Protein AF-A0A919HN57-F1 (afdb_monomer)

Organism: Klebsiella pneumoniae (NCBI:txid573)

Secondary structure (DSSP, 8-state):
-HHHHHTHHHHHS-HHHHHH-HHHHHHHHHHHHTS-HHHHHHHHHHHHH---TTTGGG-----

Solvent-accessible surface area (backbone atoms only — not comparable to full-atom values): 3841 Å² total; per-residue (Å²): 62,58,74,65,25,68,56,38,57,73,74,76,42,56,72,70,51,48,72,75,42,44,69,62,52,49,52,54,36,54,53,44,34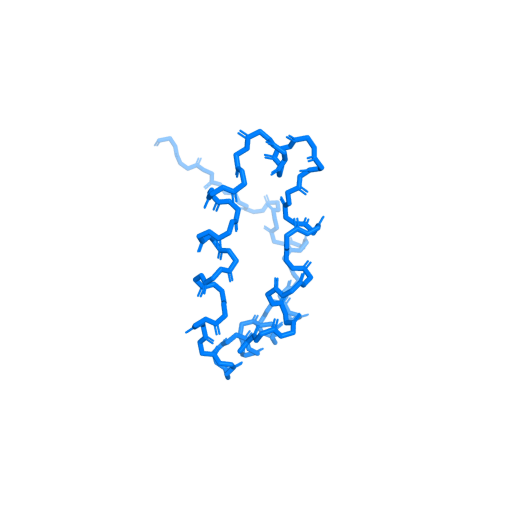,71,42,59,59,66,63,51,48,53,51,52,53,55,55,73,70,59,79,54,81,84,54,59,82,71,70,75,85,80,131

Foldseek 3Di:
DLVVLVCCLVVPDDPVVCVVCVVVSVVVSVVVVVDDPVVVVVVVVVVVPDDCVVVVVVDDDDD

Radius of gyration: 16.18 Å; Cα contacts (8 Å, |Δi|>4): 24; chains: 1; bounding box: 26×34×36 Å

Structure (mmCIF, N/CA/C/O backbone):
data_AF-A0A919HN57-F1
#
_entry.id   AF-A0A919HN57-F1
#
loop_
_atom_site.group_PDB
_atom_site.id
_atom_site.type_symbol
_atom_site.label_atom_id
_atom_site.label_alt_id
_atom_site.label_comp_id
_atom_site.label_asym_id
_atom_site.label_entity_id
_atom_site.label_seq_id
_atom_site.pdbx_PDB_ins_code
_atom_site.Cartn_x
_atom_site.Cartn_y
_atom_site.Cartn_z
_atom_site.occupancy
_atom_site.B_iso_or_equiv
_atom_site.auth_seq_id
_atom_site.auth_comp_id
_atom_site.auth_asym_id
_atom_site.auth_atom_id
_atom_site.pdbx_PDB_model_num
ATOM 1 N N . MET A 1 1 ? -1.897 -14.411 0.018 1.00 87.00 1 MET A N 1
ATOM 2 C CA . MET A 1 1 ? -2.127 -13.002 -0.384 1.00 87.00 1 MET A CA 1
ATOM 3 C C . MET A 1 1 ? -2.063 -12.738 -1.906 1.00 87.00 1 MET A C 1
ATOM 5 O O . MET A 1 1 ? -1.890 -11.600 -2.327 1.00 87.00 1 MET A O 1
ATOM 9 N N . ALA A 1 2 ? -2.278 -13.741 -2.774 1.00 81.25 2 ALA A N 1
ATOM 10 C CA . ALA A 1 2 ? -2.032 -13.607 -4.221 1.00 81.25 2 ALA A CA 1
ATOM 11 C C . ALA A 1 2 ? -2.928 -12.584 -4.953 1.00 81.25 2 ALA A C 1
ATOM 13 O O . ALA A 1 2 ? -2.435 -11.831 -5.785 1.00 81.25 2 ALA A O 1
ATOM 14 N N . VAL A 1 3 ? -4.223 -12.506 -4.621 1.00 87.00 3 VAL A N 1
ATOM 15 C CA . VAL A 1 3 ? -5.162 -11.565 -5.272 1.00 87.00 3 VAL A CA 1
ATOM 16 C C . VAL A 1 3 ? -4.811 -10.108 -4.954 1.00 87.00 3 VAL A C 1
ATOM 18 O O . VAL A 1 3 ? -4.812 -9.257 -5.840 1.00 87.00 3 VAL A O 1
ATOM 21 N N . VAL A 1 4 ? -4.455 -9.823 -3.699 1.00 88.75 4 VAL A N 1
ATOM 22 C CA . VAL A 1 4 ? -4.023 -8.484 -3.264 1.00 88.75 4 VAL A CA 1
ATOM 23 C C . VAL A 1 4 ? -2.720 -8.083 -3.960 1.00 88.75 4 VAL A C 1
ATOM 25 O O . VAL A 1 4 ? -2.586 -6.939 -4.398 1.00 88.75 4 VAL A O 1
ATOM 28 N N . ALA A 1 5 ? -1.788 -9.029 -4.102 1.00 89.56 5 ALA A N 1
ATOM 29 C CA . ALA A 1 5 ? -0.517 -8.813 -4.782 1.00 89.56 5 ALA A CA 1
ATOM 30 C C . ALA A 1 5 ? -0.668 -8.578 -6.290 1.00 89.56 5 ALA A C 1
ATOM 32 O O . ALA A 1 5 ? 0.004 -7.703 -6.832 1.00 89.56 5 ALA A O 1
ATOM 33 N N . ALA A 1 6 ? -1.592 -9.276 -6.956 1.00 86.25 6 ALA A N 1
ATOM 34 C CA . ALA A 1 6 ? -1.841 -9.101 -8.387 1.00 86.25 6 ALA A CA 1
ATOM 35 C C . ALA A 1 6 ? -2.228 -7.653 -8.745 1.00 86.25 6 ALA A C 1
ATOM 37 O O . ALA A 1 6 ? -1.769 -7.122 -9.751 1.00 86.25 6 ALA A O 1
ATOM 38 N N . GLY A 1 7 ? -3.012 -6.983 -7.893 1.00 91.38 7 GLY A N 1
ATOM 39 C CA . GLY A 1 7 ? -3.373 -5.571 -8.072 1.00 91.38 7 GLY A CA 1
ATOM 40 C C . GLY A 1 7 ? -2.379 -4.570 -7.469 1.00 91.38 7 GLY A C 1
ATOM 41 O O . GLY A 1 7 ? -2.600 -3.362 -7.554 1.00 91.38 7 GLY A O 1
ATOM 42 N N . ALA A 1 8 ? -1.316 -5.020 -6.796 1.00 92.88 8 ALA A N 1
ATOM 43 C CA . ALA A 1 8 ? -0.360 -4.123 -6.146 1.00 92.88 8 ALA A CA 1
ATOM 44 C C . ALA A 1 8 ? 0.529 -3.403 -7.166 1.00 92.88 8 ALA A C 1
ATOM 46 O O . ALA A 1 8 ? 0.752 -2.202 -7.028 1.00 92.88 8 ALA A O 1
ATOM 47 N N . ALA A 1 9 ? 0.957 -4.097 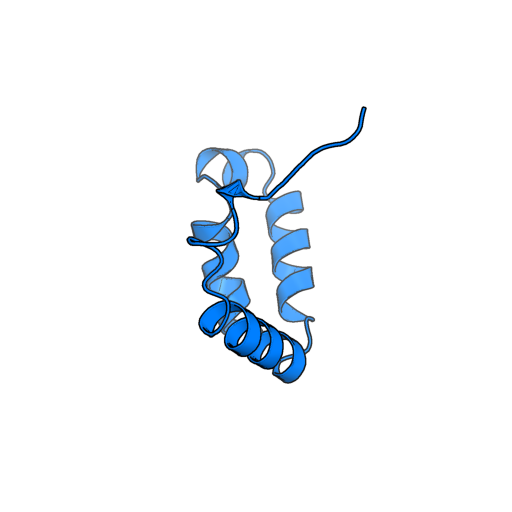-8.225 1.00 92.62 9 ALA A N 1
ATOM 48 C CA . ALA A 1 9 ? 1.844 -3.534 -9.240 1.00 92.62 9 ALA A CA 1
ATOM 49 C C . ALA A 1 9 ? 1.267 -2.266 -9.895 1.00 92.62 9 ALA A C 1
ATOM 51 O O . ALA A 1 9 ? 1.963 -1.258 -10.003 1.00 92.62 9 ALA A O 1
ATOM 52 N N . ASP A 1 10 ? -0.009 -2.295 -10.294 1.00 93.38 10 ASP A N 1
ATOM 53 C CA . ASP A 1 10 ? -0.697 -1.147 -10.902 1.00 93.38 10 ASP A CA 1
ATOM 54 C C . ASP A 1 10 ? -0.944 0.007 -9.924 1.00 93.38 10 ASP A C 1
ATOM 56 O O . ASP A 1 10 ? -0.925 1.167 -10.328 1.00 93.38 10 ASP A O 1
ATOM 60 N N . ARG A 1 11 ? -1.190 -0.297 -8.643 1.00 95.56 11 ARG A N 1
ATOM 61 C CA . ARG A 1 11 ? -1.515 0.716 -7.625 1.00 95.56 11 ARG A CA 1
ATOM 62 C C . ARG A 1 11 ? -0.280 1.398 -7.049 1.00 95.56 11 ARG A C 1
ATOM 64 O O . ARG A 1 11 ? -0.353 2.568 -6.689 1.00 95.56 11 ARG A O 1
ATOM 71 N N . TRP A 1 12 ? 0.822 0.666 -6.901 1.00 96.56 12 TRP A N 1
ATOM 72 C CA . TRP A 1 12 ? 2.030 1.154 -6.230 1.00 96.56 12 TRP A CA 1
ATOM 73 C C . TRP A 1 12 ? 3.034 1.788 -7.188 1.00 96.56 12 TRP A C 1
ATOM 75 O O . TRP A 1 12 ? 3.774 2.682 -6.781 1.00 96.56 12 TRP A O 1
ATOM 85 N N . PHE A 1 13 ? 3.065 1.353 -8.451 1.00 96.44 13 PHE A N 1
ATOM 86 C CA . PHE A 1 13 ? 4.086 1.778 -9.404 1.00 96.44 13 PHE A CA 1
ATOM 87 C C . PHE A 1 13 ? 3.479 2.392 -10.660 1.00 96.44 13 PHE A C 1
ATOM 89 O O . PHE A 1 13 ? 2.528 1.881 -11.252 1.00 96.44 13 PHE A O 1
ATOM 96 N N . THR A 1 14 ? 4.102 3.471 -11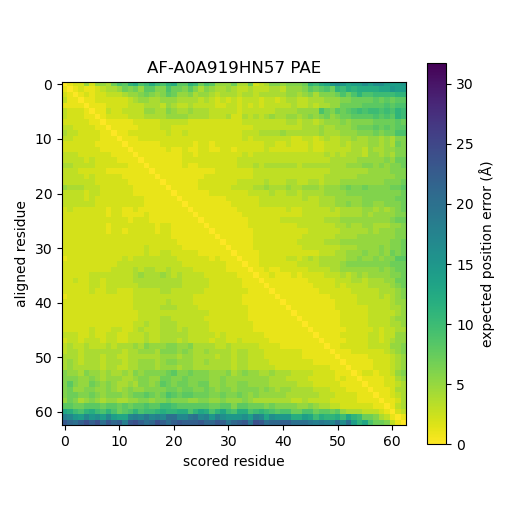.134 1.00 97.19 14 THR A N 1
ATOM 97 C CA . THR A 1 14 ? 3.746 4.048 -12.432 1.00 97.19 14 THR A CA 1
ATOM 98 C C . THR A 1 14 ? 4.057 3.065 -13.558 1.00 97.19 14 THR A C 1
ATOM 100 O O . THR A 1 14 ? 4.949 2.220 -13.457 1.00 97.19 14 THR A O 1
ATOM 103 N N . HIS A 1 15 ? 3.347 3.194 -14.678 1.00 96.62 15 HIS A N 1
ATOM 104 C CA . HIS A 1 15 ? 3.599 2.364 -15.856 1.00 96.62 15 HIS A CA 1
ATOM 105 C C . HIS A 1 15 ? 5.055 2.464 -16.347 1.00 96.62 15 HIS A C 1
ATOM 107 O O . HIS A 1 15 ? 5.693 1.445 -16.596 1.00 96.62 15 HIS A O 1
ATOM 113 N N . ALA A 1 16 ? 5.611 3.681 -16.399 1.00 97.62 16 ALA A N 1
ATOM 114 C CA . ALA A 1 16 ? 6.992 3.907 -16.824 1.00 97.62 16 ALA A CA 1
ATOM 115 C C . ALA A 1 16 ? 8.015 3.216 -15.907 1.00 97.62 16 ALA A C 1
ATOM 117 O O . ALA A 1 16 ? 9.001 2.663 -16.389 1.00 97.62 16 ALA A O 1
ATOM 118 N N . PHE A 1 17 ? 7.783 3.204 -14.590 1.00 97.44 17 PHE A N 1
ATOM 119 C CA . PHE A 1 17 ? 8.689 2.536 -13.657 1.00 97.44 17 PHE A CA 1
ATOM 120 C C . PHE A 1 17 ? 8.657 1.015 -13.821 1.00 97.44 17 PHE A C 1
ATOM 122 O O . PHE A 1 17 ? 9.710 0.384 -13.842 1.00 97.44 17 PHE A O 1
ATOM 129 N N . ARG A 1 18 ? 7.468 0.437 -14.031 1.00 96.69 18 ARG A N 1
ATOM 130 C CA . ARG A 1 18 ? 7.311 -1.003 -14.282 1.00 96.69 18 ARG A CA 1
ATOM 131 C C . ARG A 1 18 ? 8.041 -1.482 -15.534 1.00 96.69 18 ARG A C 1
ATOM 133 O O . ARG A 1 18 ? 8.525 -2.603 -15.549 1.00 96.69 18 ARG A O 1
ATOM 140 N N . GLN A 1 19 ? 8.147 -0.639 -16.560 1.00 96.94 19 GLN A N 1
ATOM 141 C CA . GLN A 1 19 ? 8.942 -0.944 -17.755 1.00 96.94 19 GLN A CA 1
ATOM 142 C C . GLN A 1 19 ? 10.446 -0.777 -17.524 1.00 96.94 19 GLN A C 1
ATOM 144 O O . GLN A 1 19 ? 11.243 -1.525 -18.080 1.00 96.94 19 GLN A O 1
ATOM 149 N N . LYS A 1 20 ? 10.837 0.230 -16.735 1.00 98.00 20 LYS A N 1
ATOM 150 C CA . LYS A 1 20 ? 12.244 0.568 -16.495 1.00 98.00 20 LYS A CA 1
ATOM 151 C C . LYS A 1 20 ? 12.937 -0.396 -15.526 1.00 98.00 20 LYS A C 1
ATOM 153 O O . LYS A 1 20 ? 14.137 -0.598 -15.667 1.00 98.00 20 LYS A O 1
ATOM 158 N N . ALA A 1 21 ? 12.212 -0.921 -14.540 1.00 97.38 21 ALA A N 1
ATOM 159 C CA . ALA A 1 21 ? 12.740 -1.805 -13.499 1.00 97.38 21 ALA A CA 1
ATOM 160 C C . ALA A 1 21 ? 11.740 -2.934 -13.164 1.00 97.38 21 ALA A C 1
ATOM 162 O O . ALA A 1 21 ? 11.223 -2.991 -12.039 1.00 97.38 21 ALA A O 1
ATOM 163 N N . PRO A 1 22 ? 11.399 -3.801 -14.137 1.00 96.38 22 PRO A N 1
ATOM 164 C CA . PRO A 1 22 ? 10.428 -4.876 -13.938 1.00 96.38 22 PRO A CA 1
ATOM 165 C C . PRO A 1 22 ? 10.841 -5.844 -12.822 1.00 96.38 22 PRO A C 1
ATOM 167 O O . PRO A 1 22 ? 9.994 -6.256 -12.035 1.00 96.38 22 PRO A O 1
ATOM 170 N N . GLU A 1 23 ? 12.134 -6.136 -12.686 1.00 97.56 23 GLU A N 1
ATOM 171 C CA . GLU A 1 23 ? 12.681 -7.058 -11.688 1.00 97.56 23 GLU A CA 1
ATOM 172 C C . GLU A 1 23 ? 12.464 -6.574 -10.248 1.00 97.56 23 GLU A C 1
ATOM 174 O O . GLU A 1 23 ? 12.171 -7.366 -9.353 1.00 97.56 23 GLU A O 1
ATOM 179 N N . VAL A 1 24 ? 12.539 -5.258 -10.018 1.00 97.19 24 VAL A N 1
ATOM 180 C CA . VAL A 1 24 ? 12.284 -4.662 -8.699 1.00 97.19 24 VAL A CA 1
ATOM 181 C C . VAL A 1 24 ? 10.804 -4.771 -8.348 1.00 97.19 24 VAL A C 1
ATOM 183 O O . VAL A 1 24 ? 10.445 -5.121 -7.224 1.00 97.19 24 VAL A O 1
ATOM 186 N N . VAL A 1 25 ? 9.931 -4.487 -9.316 1.00 96.56 25 VAL A N 1
ATOM 187 C CA . VAL A 1 25 ? 8.479 -4.562 -9.125 1.00 96.56 25 VAL A CA 1
ATOM 188 C C . VAL A 1 25 ? 8.041 -6.002 -8.879 1.00 96.56 25 VAL A C 1
ATOM 190 O O . VAL A 1 25 ? 7.241 -6.244 -7.974 1.00 96.56 25 VAL A O 1
ATOM 193 N N . GLU A 1 26 ? 8.582 -6.954 -9.640 1.00 95.19 26 GLU A N 1
ATOM 194 C CA . GLU A 1 26 ? 8.301 -8.378 -9.474 1.00 95.19 26 GLU A CA 1
ATOM 195 C C . GLU A 1 26 ? 8.741 -8.870 -8.096 1.00 95.19 26 GLU A C 1
ATOM 197 O O . GLU A 1 26 ? 7.936 -9.474 -7.388 1.00 95.19 26 GLU A O 1
ATOM 202 N N . ALA A 1 27 ? 9.964 -8.539 -7.666 1.00 96.38 27 ALA A N 1
ATOM 203 C CA . ALA A 1 27 ? 10.466 -8.926 -6.351 1.00 96.38 27 ALA A CA 1
ATOM 204 C C . ALA A 1 27 ? 9.561 -8.417 -5.215 1.00 96.38 27 ALA A C 1
ATOM 206 O O . ALA A 1 27 ? 9.189 -9.186 -4.326 1.00 96.38 27 ALA A O 1
ATOM 207 N N . LEU A 1 28 ? 9.140 -7.149 -5.270 1.00 96.06 28 LEU A N 1
ATOM 208 C CA . LEU A 1 28 ? 8.275 -6.549 -4.249 1.00 96.06 28 LEU A CA 1
ATOM 209 C C . LEU A 1 28 ? 6.862 -7.154 -4.252 1.00 96.06 28 LEU A C 1
ATOM 211 O O . LEU A 1 28 ? 6.304 -7.437 -3.189 1.00 96.06 28 LEU A O 1
ATOM 215 N N . CYS A 1 29 ? 6.282 -7.403 -5.429 1.00 94.94 29 CYS A N 1
ATOM 216 C CA . CYS A 1 29 ? 4.972 -8.051 -5.527 1.00 94.94 29 CYS A CA 1
ATOM 217 C C . CYS A 1 29 ? 5.032 -9.515 -5.067 1.00 94.94 29 CYS A C 1
ATOM 219 O O . CYS A 1 29 ? 4.118 -9.978 -4.386 1.00 94.94 29 CYS A O 1
ATOM 221 N N . HIS A 1 30 ? 6.118 -10.228 -5.370 1.00 95.00 30 HIS A N 1
ATOM 222 C CA . HIS A 1 30 ? 6.351 -11.592 -4.903 1.00 95.00 30 HIS A CA 1
ATOM 223 C C . HIS A 1 30 ? 6.519 -11.654 -3.378 1.00 95.00 30 HIS A C 1
ATOM 225 O O . HIS A 1 30 ? 5.994 -12.552 -2.725 1.00 95.00 30 HIS A O 1
ATOM 231 N N . GLN A 1 31 ? 7.193 -10.685 -2.757 1.00 95.38 31 GLN A N 1
ATOM 232 C CA . GLN A 1 31 ? 7.238 -10.612 -1.293 1.00 95.38 31 GLN A CA 1
ATOM 233 C C . GLN A 1 31 ? 5.838 -10.433 -0.690 1.00 95.38 31 GLN A C 1
ATOM 235 O O . GLN A 1 31 ? 5.500 -11.101 0.288 1.00 95.38 31 GLN A O 1
ATOM 240 N N . LEU A 1 32 ? 4.988 -9.609 -1.309 1.00 93.94 32 LEU A N 1
ATOM 241 C CA . LEU A 1 32 ? 3.611 -9.411 -0.856 1.00 93.94 32 LEU A CA 1
ATOM 242 C C . LEU A 1 32 ? 2.761 -10.692 -0.949 1.00 93.94 32 LEU A C 1
ATOM 244 O O . LEU A 1 32 ? 1.895 -10.912 -0.102 1.00 93.94 32 LEU A O 1
ATOM 248 N N . THR A 1 33 ? 2.996 -11.583 -1.924 1.00 94.75 33 THR A N 1
ATOM 249 C CA . THR A 1 33 ? 2.238 -12.851 -1.991 1.00 94.75 33 THR A CA 1
ATOM 250 C C . THR A 1 33 ? 2.480 -13.746 -0.776 1.00 94.75 33 THR A C 1
ATOM 252 O O . THR A 1 33 ? 1.586 -14.525 -0.431 1.00 94.75 33 THR A O 1
ATOM 255 N N . HIS A 1 34 ? 3.652 -13.606 -0.144 1.00 95.25 34 HIS A N 1
ATOM 256 C CA . HIS A 1 34 ? 4.119 -14.369 1.016 1.00 95.25 34 HIS A CA 1
ATOM 257 C C . HIS A 1 34 ? 3.777 -13.717 2.362 1.00 95.25 34 HIS A C 1
ATOM 259 O O . HIS A 1 34 ? 4.079 -14.285 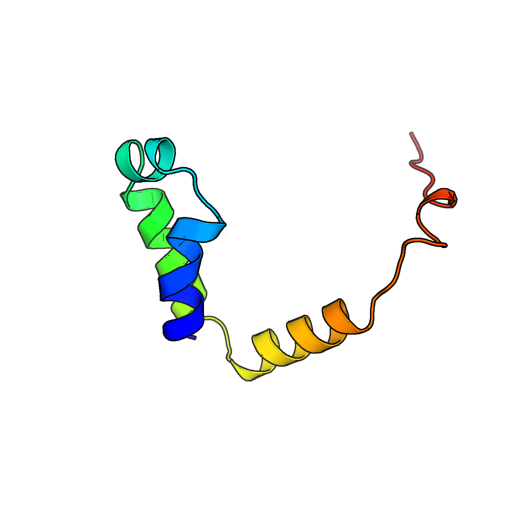3.408 1.00 95.25 34 HIS A O 1
ATOM 265 N N . THR A 1 35 ? 3.147 -12.540 2.363 1.00 95.25 35 THR A N 1
ATOM 266 C CA . THR A 1 35 ? 2.621 -11.941 3.593 1.00 95.25 35 THR A CA 1
ATOM 267 C C . THR A 1 35 ? 1.485 -12.797 4.155 1.00 95.25 35 THR A C 1
ATOM 269 O O . THR A 1 35 ? 0.625 -13.272 3.403 1.00 95.25 35 THR A O 1
ATOM 272 N N . ASP A 1 36 ? 1.484 -12.975 5.479 1.00 96.56 36 ASP A N 1
ATOM 273 C CA . ASP A 1 36 ? 0.403 -13.654 6.187 1.00 96.56 36 ASP A CA 1
ATOM 274 C C . ASP A 1 36 ? -0.939 -12.946 5.952 1.00 96.56 36 ASP A C 1
ATOM 276 O O . ASP A 1 36 ? -1.039 -11.717 5.981 1.00 96.56 36 ASP A O 1
ATOM 280 N N . ALA A 1 37 ? -1.971 -13.736 5.672 1.00 94.69 37 ALA A N 1
ATOM 281 C CA . ALA A 1 37 ? -3.254 -13.203 5.248 1.00 94.69 37 ALA A CA 1
ATOM 282 C C . ALA A 1 37 ? -4.035 -12.570 6.404 1.00 94.69 37 ALA A C 1
ATOM 284 O O . ALA A 1 37 ? -4.668 -11.532 6.209 1.00 94.69 37 ALA A O 1
ATOM 285 N N . GLU A 1 38 ? -3.979 -13.184 7.585 1.00 96.25 38 GLU A N 1
ATOM 286 C CA . GLU A 1 38 ? -4.687 -12.709 8.771 1.00 96.25 38 GLU A CA 1
ATOM 287 C C . GLU A 1 38 ? -4.022 -11.447 9.323 1.00 96.25 38 GLU A C 1
ATOM 289 O O . GLU A 1 38 ? -4.699 -10.450 9.557 1.00 96.25 38 GLU A O 1
ATOM 294 N N . GLY A 1 39 ? -2.690 -11.423 9.394 1.00 96.94 39 GLY A N 1
ATOM 295 C CA . GLY A 1 39 ? -1.924 -10.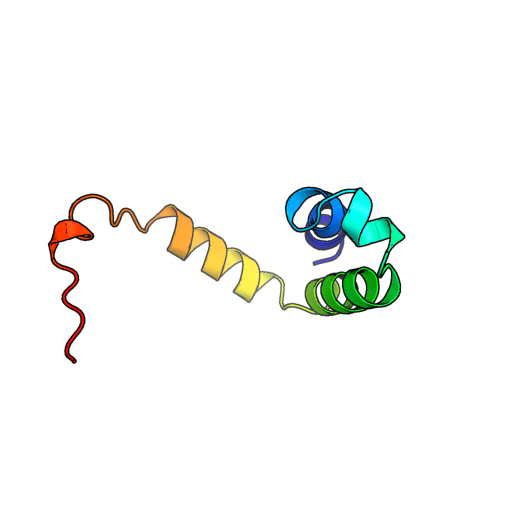231 9.748 1.00 96.94 39 GLY A CA 1
ATOM 296 C C . GLY A 1 39 ? -2.174 -9.064 8.791 1.00 96.94 39 GLY A C 1
ATOM 297 O O . GLY A 1 39 ? -2.368 -7.933 9.238 1.00 96.94 39 GLY A O 1
ATOM 298 N N . TYR A 1 40 ? -2.242 -9.322 7.479 1.00 96.19 40 TYR A N 1
ATOM 299 C CA . TYR A 1 40 ? -2.603 -8.287 6.507 1.00 96.19 40 TYR A CA 1
ATOM 300 C C . TYR A 1 40 ? -4.018 -7.739 6.755 1.00 96.19 40 TYR A C 1
ATOM 302 O O . TYR A 1 40 ? -4.207 -6.522 6.770 1.00 96.19 40 TYR A O 1
ATOM 310 N N . ALA A 1 41 ? -5.000 -8.616 6.989 1.00 96.06 41 ALA A N 1
ATOM 311 C CA . ALA A 1 41 ? -6.377 -8.219 7.274 1.00 96.06 41 ALA A CA 1
ATOM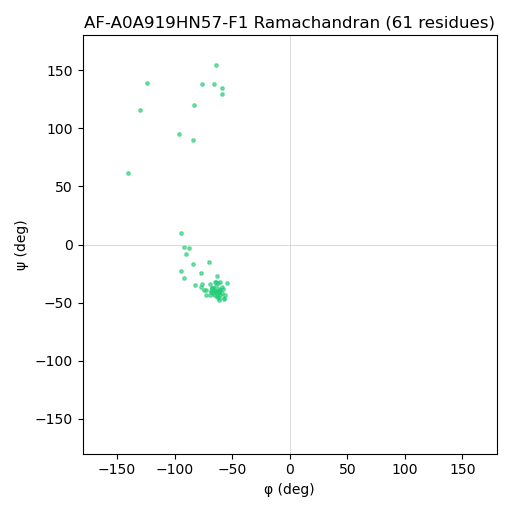 312 C C . ALA A 1 41 ? -6.491 -7.415 8.581 1.00 96.06 41 ALA A C 1
ATOM 314 O O . ALA A 1 41 ? -7.098 -6.346 8.579 1.00 96.06 41 ALA A O 1
ATOM 315 N N . ALA A 1 42 ? -5.828 -7.852 9.654 1.00 98.06 42 ALA A N 1
ATOM 316 C CA . ALA A 1 42 ? -5.787 -7.138 10.928 1.00 98.06 42 ALA A CA 1
ATOM 317 C C . ALA A 1 42 ? -5.169 -5.734 10.783 1.00 98.06 42 ALA A C 1
ATOM 319 O O . ALA A 1 42 ? -5.667 -4.761 11.351 1.00 98.06 42 ALA A O 1
ATOM 320 N N . CYS A 1 43 ? -4.121 -5.586 9.964 1.00 97.69 43 CYS A N 1
ATOM 321 C CA . CYS A 1 43 ? -3.582 -4.270 9.617 1.00 97.69 43 CYS A CA 1
ATOM 322 C C . CYS A 1 43 ? -4.599 -3.411 8.849 1.00 97.69 43 CYS A C 1
ATOM 324 O O . CYS A 1 43 ? -4.709 -2.215 9.124 1.00 97.69 43 CYS A O 1
ATOM 326 N N . CYS A 1 44 ? -5.353 -3.987 7.907 1.00 96.62 44 CYS A N 1
ATOM 327 C CA . CYS A 1 44 ? -6.419 -3.265 7.209 1.00 96.62 44 CYS A CA 1
ATOM 328 C C . CYS A 1 44 ? -7.515 -2.785 8.171 1.00 96.62 44 CYS A C 1
ATOM 330 O O . CYS A 1 44 ? -7.961 -1.647 8.044 1.00 96.62 44 CYS A O 1
ATOM 332 N N . GLU A 1 45 ? -7.915 -3.607 9.141 1.00 98.25 45 GLU A N 1
ATOM 333 C CA . GLU A 1 45 ? -8.895 -3.237 10.169 1.00 98.25 45 GLU A CA 1
ATOM 334 C C . GLU A 1 45 ? -8.388 -2.090 11.051 1.00 98.25 45 GLU A C 1
ATOM 336 O O . GLU A 1 45 ? -9.102 -1.108 11.263 1.00 98.25 45 GLU A O 1
ATOM 341 N N . ALA A 1 46 ? -7.128 -2.158 11.493 1.00 98.19 46 ALA A N 1
ATOM 342 C CA . ALA A 1 46 ? -6.504 -1.090 12.269 1.00 98.19 46 ALA A CA 1
ATOM 343 C C . ALA A 1 46 ? -6.459 0.238 11.491 1.00 98.19 46 ALA A C 1
ATOM 345 O O . ALA A 1 46 ? -6.793 1.288 12.039 1.00 98.19 46 ALA A O 1
ATOM 346 N N . LEU A 1 47 ? -6.093 0.198 10.204 1.00 97.50 47 LEU A N 1
ATOM 347 C CA . LEU A 1 47 ? -6.077 1.384 9.340 1.00 97.50 47 LEU A CA 1
ATOM 348 C C . LEU A 1 47 ? -7.482 1.939 9.080 1.00 97.50 47 LEU A C 1
ATOM 350 O O . LEU A 1 47 ? -7.648 3.154 9.032 1.00 97.50 47 LEU A O 1
ATOM 354 N N . ALA A 1 48 ? -8.491 1.078 8.930 1.00 97.75 48 ALA A N 1
ATOM 355 C CA . ALA A 1 48 ? -9.873 1.502 8.715 1.00 97.75 48 ALA A CA 1
ATOM 356 C C . ALA A 1 48 ? -10.449 2.263 9.922 1.00 97.75 48 ALA A C 1
ATOM 358 O O . ALA A 1 48 ? -11.257 3.172 9.742 1.00 97.75 48 ALA A O 1
ATOM 359 N N . ALA A 1 49 ? -10.023 1.910 11.138 1.00 97.88 49 ALA A N 1
ATOM 360 C CA . ALA A 1 49 ? -10.437 2.579 12.370 1.00 97.88 49 ALA A CA 1
ATOM 361 C C . ALA A 1 49 ? -9.624 3.849 12.696 1.00 97.88 49 ALA A C 1
ATOM 363 O O . ALA A 1 49 ? -10.055 4.659 13.518 1.00 97.88 49 ALA A O 1
ATOM 364 N N . ALA A 1 50 ? -8.451 4.036 12.084 1.00 97.00 50 ALA A N 1
ATOM 365 C CA . ALA A 1 50 ? -7.529 5.118 12.416 1.00 97.00 50 ALA A CA 1
ATOM 366 C C . ALA A 1 50 ? -7.870 6.436 11.692 1.00 97.00 50 ALA A C 1
ATOM 368 O O . ALA A 1 50 ? -7.339 6.731 10.620 1.00 97.00 50 ALA A O 1
ATOM 369 N N . ASP A 1 51 ? -8.707 7.279 12.305 1.00 97.44 51 ASP A N 1
ATOM 370 C CA . ASP A 1 51 ? -8.925 8.663 11.857 1.00 97.44 51 ASP A CA 1
ATOM 371 C C . ASP A 1 51 ? -8.051 9.662 12.627 1.00 97.44 51 ASP A C 1
ATOM 373 O O . ASP A 1 51 ? -8.424 10.166 13.683 1.00 97.44 51 ASP A O 1
ATOM 377 N N . LEU A 1 52 ? -6.897 10.000 12.052 1.00 97.12 52 LEU A N 1
ATOM 378 C CA . LEU A 1 52 ? -5.923 10.907 12.667 1.00 97.12 52 LEU A CA 1
ATOM 379 C C . LEU A 1 52 ? -6.078 12.376 12.229 1.00 97.12 52 LEU A C 1
ATOM 381 O O . LEU A 1 52 ? -5.215 13.206 12.526 1.00 97.12 52 LEU A O 1
ATOM 385 N N . ARG A 1 53 ? -7.157 12.744 11.517 1.00 97.06 53 ARG A N 1
ATOM 386 C CA . ARG A 1 53 ? -7.326 14.110 10.971 1.00 97.06 53 ARG A CA 1
ATOM 387 C C . ARG A 1 53 ? -7.383 15.189 12.055 1.00 97.06 53 ARG A C 1
ATOM 389 O O . ARG A 1 53 ? -6.906 16.295 11.822 1.00 97.06 53 ARG A O 1
ATOM 396 N N . GLY A 1 54 ? -7.934 14.879 13.231 1.00 96.94 54 GLY A N 1
ATOM 397 C CA . GLY A 1 54 ? -7.960 15.801 14.376 1.00 96.94 54 GLY A CA 1
ATOM 398 C C . GLY A 1 54 ? -6.621 15.907 15.117 1.00 96.94 54 GLY A C 1
ATOM 399 O O . GLY A 1 54 ? -6.330 16.926 15.741 1.00 96.94 54 GLY A O 1
ATOM 400 N N . 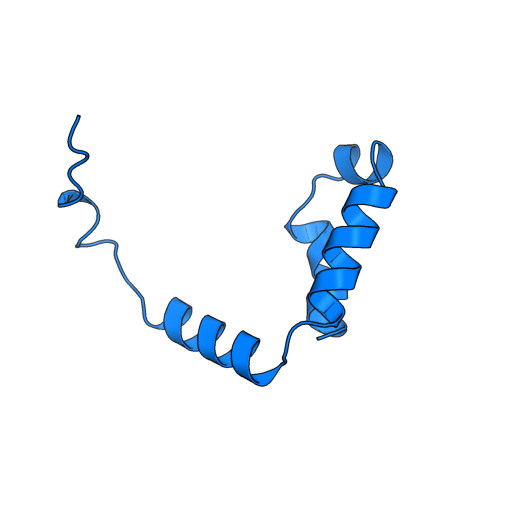GLU A 1 55 ? -5.786 14.875 15.022 1.00 96.62 55 GLU A N 1
ATOM 401 C CA . GLU A 1 55 ? -4.536 14.750 15.779 1.00 96.62 55 GLU A CA 1
ATOM 402 C C . GLU A 1 55 ? -3.322 15.268 15.002 1.00 96.62 55 GLU A C 1
ATOM 404 O O . GLU A 1 55 ? -2.332 15.688 15.602 1.00 96.62 55 GLU A O 1
ATOM 409 N N . VAL A 1 56 ? -3.401 15.314 13.666 1.00 95.94 56 VAL A N 1
ATOM 410 C CA . VAL A 1 56 ? -2.281 15.690 12.785 1.00 95.94 56 VAL A CA 1
ATOM 411 C C . VAL A 1 56 ? -1.666 17.057 13.125 1.00 95.94 56 VAL A C 1
ATOM 413 O O . VAL A 1 56 ? -0.452 17.232 13.030 1.00 95.94 56 V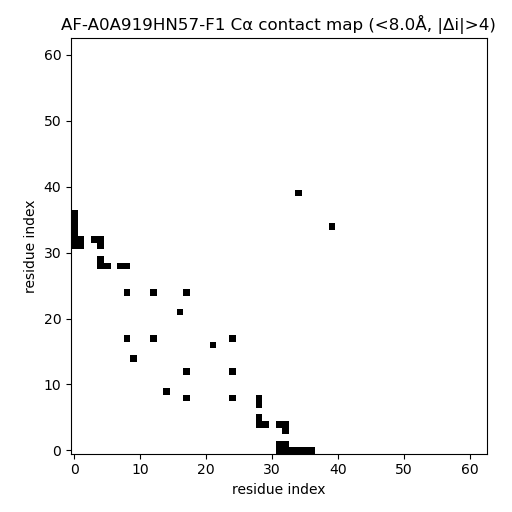AL A O 1
ATOM 416 N N . GLY A 1 57 ? -2.465 18.021 13.600 1.00 95.88 57 GLY A N 1
ATOM 417 C CA . GLY A 1 57 ? -1.988 19.354 14.000 1.00 95.88 57 GLY A CA 1
ATOM 418 C C . GLY A 1 57 ? -1.142 19.370 15.282 1.00 95.88 57 GLY A C 1
ATOM 419 O O . GLY A 1 57 ? -0.445 20.350 15.561 1.00 95.88 57 GLY A O 1
ATOM 420 N N . GLN A 1 58 ? -1.170 18.285 16.058 1.00 96.06 58 GLN A N 1
ATOM 421 C CA . GLN A 1 58 ? -0.399 18.134 17.292 1.00 96.06 58 GLN A CA 1
ATOM 422 C C . GLN A 1 58 ? 0.985 17.523 17.064 1.00 96.06 58 GLN A C 1
ATOM 424 O O . GLN A 1 58 ? 1.804 17.524 17.983 1.00 96.06 58 GLN A O 1
ATOM 429 N N . ILE A 1 59 ? 1.288 17.053 15.849 1.00 96.31 59 ILE A N 1
ATOM 430 C CA . ILE A 1 59 ? 2.609 16.516 15.515 1.00 96.31 59 ILE A CA 1
ATOM 431 C C . ILE A 1 59 ? 3.668 17.608 15.746 1.00 96.31 59 ILE A C 1
ATOM 433 O O . ILE A 1 59 ? 3.539 18.754 15.302 1.00 96.31 59 ILE A O 1
ATOM 437 N N . ARG A 1 60 ? 4.724 17.262 16.488 1.00 95.44 60 ARG A N 1
ATOM 438 C CA . ARG A 1 60 ? 5.889 18.120 16.740 1.00 95.44 60 ARG A CA 1
ATOM 439 C C . ARG A 1 60 ? 7.146 17.322 16.438 1.00 95.44 60 ARG A C 1
ATOM 441 O O . ARG A 1 60 ? 7.448 16.356 17.132 1.00 95.44 60 ARG A O 1
ATOM 448 N N . CYS A 1 61 ? 7.903 17.751 15.439 1.00 90.38 61 CYS A N 1
ATOM 449 C CA . CYS A 1 61 ? 9.241 17.224 15.216 1.00 90.38 61 CYS A CA 1
ATOM 450 C C . CYS A 1 61 ? 10.207 17.968 16.140 1.00 90.38 61 CYS A C 1
ATOM 452 O O . CYS A 1 61 ? 10.315 19.194 16.068 1.00 90.38 61 CYS A O 1
ATOM 454 N N . ARG A 1 62 ? 10.896 17.244 17.024 1.00 79.94 62 ARG A N 1
ATOM 455 C CA . ARG A 1 62 ? 12.050 17.805 17.734 1.00 79.94 62 ARG A CA 1
ATOM 456 C C . ARG A 1 62 ? 13.237 17.844 16.770 1.00 79.94 62 ARG A C 1
ATOM 458 O O . ARG A 1 62 ? 13.397 16.917 15.979 1.00 79.94 62 ARG A O 1
ATOM 465 N N . ARG A 1 63 ? 13.998 18.938 16.809 1.00 65.75 63 ARG A N 1
ATOM 466 C CA . ARG A 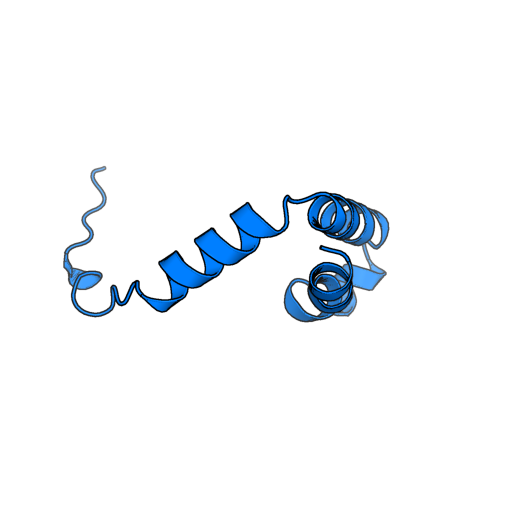1 63 ? 15.314 19.013 16.161 1.00 65.75 63 ARG A CA 1
ATOM 467 C C . ARG A 1 63 ? 16.338 18.229 16.961 1.00 65.75 63 ARG A C 1
ATOM 469 O O . ARG A 1 63 ? 16.175 18.190 18.202 1.00 65.75 63 ARG A O 1
#

pLDDT: mean 94.49, std 5.26, range [65.75, 98.25]

InterPro domains:
  IPR029058 Alpha/Beta hydrolase fold [G3DSA:3.40.50.1820] (1-63)

Mean predicted aligned error: 3.72 Å

Sequence (63 aa):
MAVVAAGAADRWFTHAFRQKAPEVVEALCHQLTHTDAEGYAACCEALAAADLRGEVGQIRCRR